Protein AF-A0A9D5MB11-F1 (afdb_monomer)

Radius of gyration: 19.98 Å; Cα contacts (8 Å, |Δi|>4): 57; chains: 1; bounding box: 43×24×60 Å

Nearest PDB structures (foldseek):
  7a0g-assembly1_GGG  TM=7.073E-01  e=7.478E-01  Serratia marcescens
  6tz4-assembly1_JB  TM=8.221E-01  e=1.672E+00  Homo sapiens
  7a0g-assembly1_EEE  TM=6.803E-01  e=4.229E+00  Serratia marcescens
  6tz5-assembly1_AA  TM=5.071E-01  e=2.278E+00  Homo sapiens
  6grj-assembly1_E  TM=4.173E-01  e=4.229E+00  Aeromonas hydrophila

Secondary structure (DSSP, 8-state):
------HHHHHHHHHHHHHHHHHHHHHHHHHHHTT---S-HHHHHHHHHHHHHHHHHHHHHHHHHHHHHHHHHHHHHHHHTSS--

Foldseek 3Di:
DPPPPDLLVVLVVLLVQLVVLLVVLVVLVVCVVVVVDPDDPVVSVVSSVVSNCSSVVSNVVSVVSVVVVVVVVVVVVVVVVVPPD

Mean predicted aligned error: 10.57 Å

Structure (mmCIF, N/CA/C/O backbone):
data_AF-A0A9D5MB11-F1
#
_entry.id   AF-A0A9D5MB11-F1
#
loop_
_atom_site.group_PDB
_atom_site.id
_atom_site.type_symbol
_atom_site.label_atom_id
_atom_site.label_alt_id
_atom_site.label_comp_id
_atom_site.label_asym_id
_atom_site.label_entity_id
_atom_site.label_seq_id
_atom_site.pdbx_PDB_ins_code
_atom_site.Cartn_x
_atom_site.Cartn_y
_atom_site.Cartn_z
_atom_site.occupancy
_atom_site.B_iso_or_equiv
_atom_site.auth_seq_id
_atom_site.auth_comp_id
_atom_site.auth_asym_id
_atom_site.auth_atom_id
_atom_site.pdbx_PDB_model_num
ATOM 1 N N . MET A 1 1 ? -30.293 14.061 9.741 1.00 43.91 1 MET A N 1
ATOM 2 C CA . MET A 1 1 ? -30.125 12.591 9.716 1.00 43.91 1 MET A CA 1
ATOM 3 C C . MET A 1 1 ? -28.840 12.262 10.464 1.00 43.91 1 MET A C 1
ATOM 5 O O . MET A 1 1 ? -27.770 12.557 9.953 1.00 43.91 1 MET A O 1
ATOM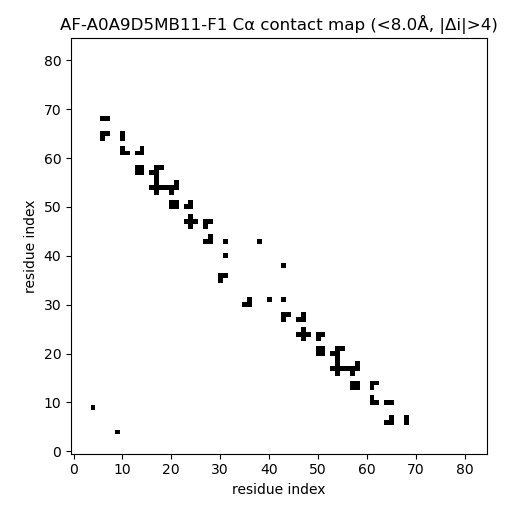 9 N N . LYS A 1 2 ? -28.926 11.784 11.715 1.00 43.91 2 LYS A N 1
ATOM 10 C CA . LYS A 1 2 ? -27.743 11.329 12.465 1.00 43.91 2 LYS A CA 1
ATOM 11 C C . LYS A 1 2 ? -27.283 10.029 11.807 1.00 43.91 2 LYS A C 1
ATOM 13 O O . LYS A 1 2 ? -27.934 9.004 11.976 1.00 43.91 2 LYS A O 1
ATOM 18 N N . GLY A 1 3 ? -26.255 10.117 10.964 1.00 51.78 3 GLY A N 1
ATOM 19 C CA . GLY A 1 3 ? -25.671 8.960 10.295 1.00 51.78 3 GLY A CA 1
ATOM 20 C C . GLY A 1 3 ? -25.242 7.954 11.350 1.00 51.78 3 GLY A C 1
ATOM 21 O O . GLY A 1 3 ? -24.452 8.282 12.231 1.00 51.78 3 GLY A O 1
ATOM 22 N N . ASN A 1 4 ? -25.832 6.766 11.297 1.00 55.12 4 ASN A N 1
ATOM 23 C CA . ASN A 1 4 ? -25.524 5.667 12.193 1.00 55.12 4 ASN A CA 1
ATOM 24 C C . ASN A 1 4 ? -24.083 5.2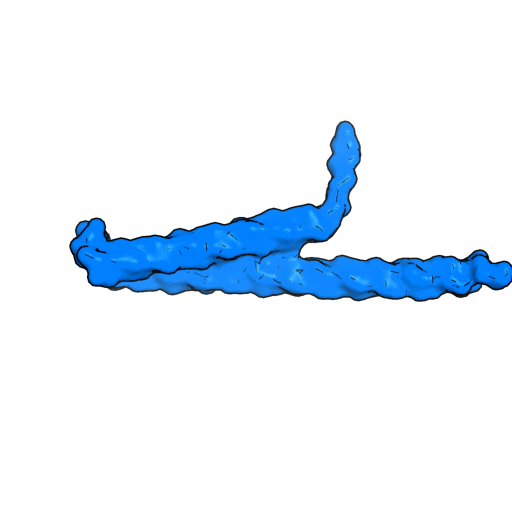25 11.883 1.00 55.12 4 ASN A C 1
ATOM 26 O O . ASN A 1 4 ? -23.844 4.498 10.919 1.00 55.12 4 ASN A O 1
ATOM 30 N N . TYR A 1 5 ? -23.111 5.789 12.605 1.00 60.31 5 TYR A N 1
ATOM 31 C CA . TYR A 1 5 ? -21.688 5.554 12.377 1.00 60.31 5 TYR A CA 1
ATOM 32 C C . TYR A 1 5 ? -21.362 4.134 12.828 1.00 60.31 5 TYR A C 1
ATOM 34 O O . TYR A 1 5 ? -21.117 3.884 14.005 1.00 60.31 5 TYR A O 1
ATOM 42 N N . ASN A 1 6 ? -21.422 3.186 11.894 1.00 68.38 6 ASN A N 1
ATOM 43 C CA . ASN A 1 6 ? -21.081 1.802 12.166 1.00 68.38 6 ASN A CA 1
ATOM 44 C C . ASN A 1 6 ? -19.564 1.627 11.957 1.00 68.38 6 ASN A C 1
ATOM 46 O O . ASN A 1 6 ? -19.106 1.649 10.808 1.00 68.38 6 ASN A O 1
ATOM 50 N N . PRO A 1 7 ? -18.768 1.467 13.032 1.00 66.94 7 PRO A N 1
ATOM 51 C CA . PRO A 1 7 ? -17.309 1.377 12.941 1.00 66.94 7 PRO A CA 1
ATOM 52 C C . PRO A 1 7 ? -16.853 0.197 12.073 1.00 66.94 7 PRO A C 1
ATOM 54 O O . PRO A 1 7 ? -15.792 0.260 11.452 1.00 66.94 7 PRO A O 1
ATOM 57 N N . ASN A 1 8 ? -17.690 -0.837 11.952 1.00 71.62 8 ASN A N 1
ATOM 58 C CA . ASN A 1 8 ? -17.442 -1.974 11.075 1.00 71.62 8 ASN A CA 1
ATOM 59 C C . ASN A 1 8 ? -17.492 -1.573 9.593 1.00 71.62 8 ASN A C 1
ATOM 61 O O . ASN A 1 8 ? -16.590 -1.934 8.847 1.00 71.62 8 ASN A O 1
ATOM 65 N N . ILE A 1 9 ? -18.467 -0.753 9.177 1.00 79.50 9 ILE A N 1
ATOM 66 C CA . ILE A 1 9 ? -18.561 -0.251 7.792 1.00 79.50 9 ILE A CA 1
ATOM 67 C C . ILE A 1 9 ? -17.353 0.630 7.463 1.00 79.50 9 ILE A C 1
ATOM 69 O O . ILE A 1 9 ? -16.785 0.525 6.377 1.00 79.50 9 ILE A O 1
ATOM 73 N N . HIS A 1 10 ? -16.924 1.464 8.414 1.00 76.94 10 HIS A N 1
ATOM 74 C CA . HIS A 1 10 ? -15.747 2.310 8.242 1.00 76.94 10 HIS A CA 1
ATOM 75 C C . HIS A 1 10 ? -14.466 1.478 8.056 1.00 76.94 10 HIS A C 1
ATOM 77 O O . HIS A 1 10 ? -13.704 1.721 7.120 1.00 76.94 10 HIS A O 1
ATOM 83 N N . ALA A 1 11 ? -14.263 0.449 8.885 1.00 77.44 11 ALA A N 1
ATOM 84 C CA . ALA A 1 11 ? -13.126 -0.462 8.764 1.00 77.44 11 ALA A CA 1
ATOM 85 C C . ALA A 1 11 ? -13.154 -1.268 7.452 1.00 77.44 11 ALA A C 1
ATOM 87 O O . ALA A 1 11 ? -12.117 -1.423 6.807 1.00 77.44 11 ALA A O 1
ATOM 88 N N . THR A 1 12 ? -14.328 -1.738 7.014 1.00 82.81 12 THR A N 1
ATOM 89 C CA . THR A 1 12 ? -14.480 -2.440 5.729 1.00 82.81 12 THR A CA 1
ATOM 90 C C . THR A 1 12 ? -14.172 -1.526 4.545 1.00 82.81 12 THR A C 1
ATOM 92 O O . THR A 1 12 ? -13.489 -1.950 3.614 1.00 82.81 12 THR A O 1
ATOM 95 N N . LEU A 1 13 ? -14.613 -0.265 4.587 1.00 86.88 13 LEU A N 1
ATOM 96 C CA . LEU A 1 13 ? -14.326 0.708 3.534 1.00 86.88 13 LEU A CA 1
ATOM 97 C C . LEU A 1 13 ? -12.824 1.015 3.452 1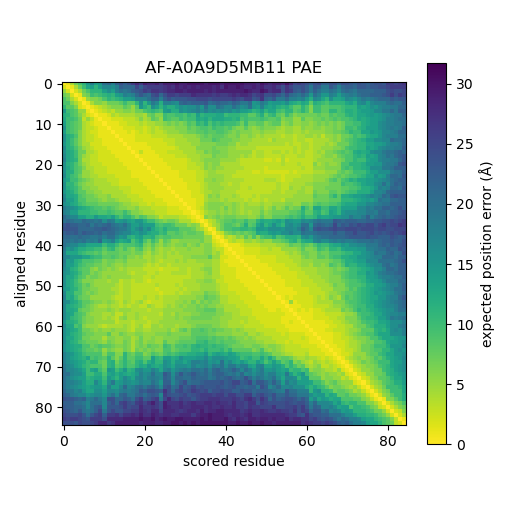.00 86.88 13 LEU A C 1
ATOM 99 O O . LEU A 1 13 ? -12.254 0.996 2.365 1.00 86.88 13 LEU A O 1
ATOM 103 N N . LEU A 1 14 ? -12.165 1.224 4.596 1.00 85.62 14 LEU A N 1
ATOM 104 C CA . LEU A 1 14 ? -10.710 1.403 4.670 1.00 85.62 14 LEU A CA 1
ATOM 105 C C . LEU A 1 14 ? -9.952 0.187 4.121 1.00 85.62 14 LEU A C 1
ATOM 107 O O . LEU A 1 14 ? -9.000 0.348 3.359 1.00 85.62 14 LEU A O 1
ATOM 111 N N . ALA A 1 15 ? -10.391 -1.028 4.456 1.00 84.75 15 ALA A N 1
ATOM 112 C CA . ALA A 1 15 ? -9.796 -2.250 3.923 1.00 84.75 15 ALA A CA 1
ATOM 113 C C . ALA A 1 15 ? -9.965 -2.355 2.397 1.00 84.75 15 ALA A C 1
ATOM 115 O O . ALA A 1 15 ? -9.011 -2.705 1.704 1.00 84.75 15 ALA A O 1
ATOM 116 N N . ALA A 1 16 ? -11.139 -1.998 1.863 1.00 86.81 16 ALA A N 1
ATOM 117 C CA . ALA A 1 16 ? -11.396 -1.984 0.423 1.00 86.81 16 ALA A CA 1
ATOM 118 C C . ALA A 1 16 ? -10.521 -0.953 -0.310 1.00 86.81 16 ALA A C 1
ATOM 120 O O . ALA A 1 16 ? -9.941 -1.266 -1.349 1.00 86.81 16 ALA A O 1
ATOM 121 N N . VAL A 1 17 ? -10.363 0.248 0.256 1.00 88.62 17 VAL A N 1
ATOM 122 C CA . VAL A 1 17 ? -9.466 1.282 -0.286 1.00 88.62 17 VAL A CA 1
ATOM 123 C C . VAL A 1 17 ? -8.013 0.804 -0.269 1.00 88.62 17 VAL A C 1
ATOM 125 O O . VAL A 1 17 ? -7.320 0.916 -1.278 1.00 88.62 17 VAL A O 1
ATOM 128 N N . GLY A 1 18 ? -7.556 0.217 0.839 1.00 86.56 18 GLY A N 1
ATOM 129 C CA . GLY A 1 18 ? -6.204 -0.333 0.937 1.00 86.56 18 GLY A CA 1
ATOM 130 C C . GLY A 1 18 ? -5.943 -1.453 -0.076 1.00 86.56 18 GLY A C 1
ATOM 131 O O . GLY A 1 18 ? -4.914 -1.443 -0.752 1.00 86.56 18 GLY A O 1
ATOM 132 N N . ALA A 1 19 ? -6.900 -2.369 -0.248 1.00 86.56 19 ALA A N 1
ATOM 133 C CA . ALA A 1 19 ? -6.831 -3.430 -1.252 1.00 86.56 19 ALA A CA 1
ATOM 134 C C . ALA A 1 19 ? -6.802 -2.873 -2.686 1.00 86.56 19 ALA A C 1
ATOM 136 O O . ALA A 1 19 ? -6.053 -3.373 -3.524 1.00 86.56 19 ALA A O 1
ATOM 137 N N . TYR A 1 20 ? -7.560 -1.809 -2.964 1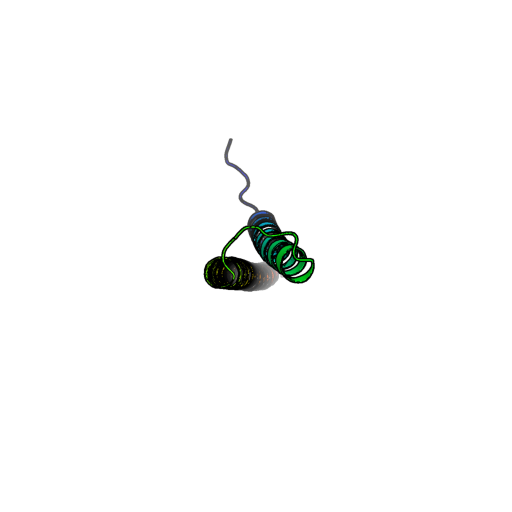.00 89.25 20 TYR A N 1
ATOM 138 C CA . TYR A 1 20 ? -7.547 -1.150 -4.269 1.00 89.25 20 TYR A CA 1
ATOM 139 C C . TYR A 1 20 ? -6.203 -0.470 -4.573 1.00 89.25 20 TYR A C 1
ATOM 141 O O . TYR A 1 20 ? -5.698 -0.577 -5.689 1.00 89.25 20 TYR A O 1
ATOM 149 N N . LEU A 1 21 ? -5.570 0.169 -3.584 1.00 87.62 21 LEU A N 1
ATOM 150 C CA . LEU A 1 21 ? -4.226 0.742 -3.752 1.00 87.62 21 LEU A CA 1
ATOM 151 C C . LEU A 1 21 ? -3.177 -0.341 -4.043 1.00 87.62 21 LEU A C 1
ATOM 153 O O . LEU A 1 21 ? -2.319 -0.154 -4.903 1.00 87.62 21 LEU A O 1
ATOM 157 N N . LEU A 1 22 ? -3.282 -1.499 -3.389 1.00 89.50 22 LEU A N 1
ATOM 158 C CA . LEU A 1 22 ? -2.451 -2.669 -3.691 1.00 89.50 22 LEU A CA 1
ATOM 159 C C . LEU A 1 22 ? -2.713 -3.221 -5.097 1.00 89.50 22 LEU A C 1
ATOM 161 O O . LEU A 1 22 ? -1.766 -3.575 -5.798 1.00 89.50 22 LEU A O 1
ATOM 165 N N . TYR A 1 23 ? -3.972 -3.252 -5.537 1.00 90.00 23 TYR A N 1
ATOM 166 C CA . TYR A 1 23 ? -4.325 -3.637 -6.903 1.00 90.00 23 TYR A CA 1
ATOM 167 C C . TYR A 1 23 ? -3.720 -2.683 -7.940 1.00 90.00 23 TYR A C 1
ATOM 169 O O . TYR A 1 23 ? -3.182 -3.135 -8.952 1.00 90.00 23 TYR A O 1
ATOM 177 N N . LEU A 1 24 ? -3.739 -1.373 -7.679 1.00 88.19 24 LEU A N 1
ATOM 178 C CA . LEU A 1 24 ? -3.060 -0.394 -8.527 1.00 88.19 24 LEU A CA 1
ATOM 179 C C . LEU A 1 24 ? -1.550 -0.646 -8.555 1.00 88.19 24 LEU A C 1
ATOM 181 O O . LEU A 1 24 ? -0.986 -0.731 -9.642 1.00 88.19 24 LEU A O 1
ATOM 185 N N . ALA A 1 25 ? -0.909 -0.852 -7.400 1.00 89.19 25 ALA A N 1
ATOM 186 C CA . ALA A 1 25 ? 0.518 -1.178 -7.335 1.00 89.19 25 ALA A CA 1
ATOM 187 C C . ALA A 1 25 ? 0.861 -2.425 -8.168 1.00 89.19 25 ALA A C 1
ATOM 189 O O . ALA A 1 25 ? 1.817 -2.413 -8.944 1.00 89.19 25 ALA A O 1
ATOM 190 N N . TRP A 1 26 ? 0.046 -3.478 -8.056 1.00 87.31 26 TRP A N 1
ATOM 191 C CA . TRP A 1 26 ? 0.187 -4.696 -8.850 1.00 87.31 26 TRP A CA 1
ATOM 192 C C . TRP A 1 26 ? 0.022 -4.428 -10.346 1.00 87.31 26 TRP A C 1
ATOM 194 O O . TRP A 1 26 ? 0.843 -4.866 -11.144 1.00 87.31 26 TRP A O 1
ATOM 204 N N . THR A 1 27 ? -1.001 -3.667 -10.730 1.00 88.00 27 THR A N 1
ATOM 205 C CA . THR A 1 27 ? -1.282 -3.336 -12.133 1.00 88.00 27 THR A CA 1
ATOM 206 C C . THR A 1 27 ? -0.160 -2.500 -12.750 1.00 88.00 27 THR A C 1
ATOM 208 O O . THR A 1 27 ? 0.219 -2.732 -13.897 1.00 88.00 27 THR A O 1
ATOM 211 N N . LEU A 1 28 ? 0.406 -1.543 -12.006 1.00 86.12 28 LEU A N 1
ATOM 212 C CA . LEU A 1 28 ? 1.576 -0.782 -12.455 1.00 86.12 28 LEU A CA 1
ATOM 213 C C . LEU A 1 28 ? 2.791 -1.694 -12.654 1.00 86.12 28 LEU A C 1
ATOM 215 O O . LEU A 1 28 ? 3.461 -1.600 -13.684 1.00 86.12 28 LEU A O 1
ATOM 219 N N . LEU A 1 29 ? 3.038 -2.603 -11.707 1.00 85.88 29 LEU A N 1
ATOM 220 C CA . LEU A 1 29 ? 4.134 -3.565 -11.789 1.00 85.88 29 LEU A CA 1
ATOM 221 C C . LEU A 1 29 ? 3.968 -4.526 -12.975 1.00 85.88 29 LEU A C 1
ATOM 223 O O . LEU A 1 29 ? 4.940 -4.821 -13.670 1.00 85.88 29 LEU A O 1
ATOM 227 N N . ASP A 1 30 ? 2.748 -4.991 -13.228 1.00 85.88 30 ASP A N 1
ATOM 228 C CA . ASP A 1 30 ? 2.421 -5.874 -14.347 1.00 85.88 30 ASP A CA 1
ATOM 229 C C . ASP A 1 30 ? 2.613 -5.162 -15.694 1.00 85.88 30 ASP A C 1
ATOM 231 O O . ASP A 1 30 ? 3.302 -5.663 -16.585 1.00 85.88 30 ASP A O 1
ATOM 235 N N . LYS A 1 31 ? 2.141 -3.912 -15.805 1.00 83.31 31 LYS A N 1
ATOM 236 C CA . LYS A 1 31 ? 2.400 -3.064 -16.978 1.00 83.31 31 LYS A CA 1
ATOM 237 C C . LYS A 1 31 ? 3.891 -2.805 -17.193 1.00 83.31 31 LYS A C 1
ATOM 239 O O . LYS A 1 31 ? 4.348 -2.847 -18.331 1.00 83.31 31 LYS A O 1
ATOM 244 N N . TYR A 1 32 ? 4.660 -2.595 -16.124 1.00 81.31 32 TYR A N 1
ATOM 245 C CA . TYR A 1 32 ? 6.117 -2.466 -16.207 1.00 81.31 32 TYR A CA 1
ATOM 246 C C . TYR A 1 32 ? 6.780 -3.761 -16.705 1.00 81.31 32 TYR A C 1
ATOM 248 O O . TYR A 1 32 ? 7.595 -3.713 -17.623 1.00 81.31 32 TYR A O 1
ATOM 256 N N . ARG A 1 33 ? 6.384 -4.929 -16.180 1.00 80.19 33 ARG A N 1
ATOM 257 C CA . ARG A 1 33 ? 6.913 -6.233 -16.629 1.00 80.19 33 ARG A CA 1
ATOM 258 C C . ARG A 1 33 ? 6.552 -6.565 -18.073 1.00 80.19 33 ARG A C 1
ATOM 260 O O . ARG A 1 33 ? 7.370 -7.154 -18.769 1.00 80.19 33 ARG A O 1
ATOM 267 N N . SER A 1 34 ? 5.355 -6.192 -18.518 1.00 82.00 34 SER A N 1
ATOM 268 C CA . SER A 1 34 ? 4.901 -6.409 -19.898 1.00 82.00 34 SER A CA 1
ATOM 269 C C . SER A 1 34 ? 5.583 -5.495 -20.927 1.00 82.00 34 SER A C 1
ATOM 271 O O . SER A 1 34 ? 5.370 -5.668 -22.123 1.00 82.00 34 SER A O 1
ATOM 273 N N . GLY A 1 35 ? 6.389 -4.519 -20.484 1.00 73.31 35 GLY A N 1
ATOM 274 C CA . GLY A 1 35 ? 7.037 -3.543 -21.364 1.00 73.31 35 GLY A CA 1
ATOM 275 C C . GLY A 1 35 ? 6.078 -2.507 -21.962 1.00 73.31 35 GLY A C 1
ATOM 276 O O . GLY A 1 35 ? 6.485 -1.724 -22.812 1.00 73.31 35 GLY A O 1
ATOM 277 N N . ALA A 1 36 ? 4.819 -2.470 -21.514 1.00 73.31 36 ALA A N 1
ATOM 278 C CA . ALA A 1 36 ? 3.781 -1.567 -22.016 1.00 73.31 36 ALA A CA 1
ATOM 279 C C . ALA A 1 36 ? 3.806 -0.167 -21.366 1.00 73.31 36 ALA A C 1
ATOM 281 O O . ALA A 1 36 ? 2.866 0.608 -21.535 1.00 73.31 36 ALA A O 1
ATOM 282 N N . ASN A 1 37 ? 4.837 0.148 -20.577 1.00 66.12 37 ASN A N 1
ATOM 283 C CA . ASN A 1 37 ? 4.971 1.431 -19.894 1.00 66.12 37 ASN A CA 1
ATOM 284 C C . ASN A 1 37 ? 6.007 2.313 -20.598 1.00 66.12 37 ASN A C 1
ATOM 286 O O . ASN A 1 37 ? 7.189 1.991 -20.617 1.00 66.12 37 ASN A O 1
ATOM 290 N N . GLU A 1 38 ? 5.556 3.467 -21.089 1.00 72.81 38 GLU A N 1
ATOM 291 C CA . GLU A 1 38 ? 6.407 4.548 -21.616 1.00 72.81 38 GLU A CA 1
ATOM 292 C C . GLU A 1 38 ? 7.102 5.350 -20.494 1.00 72.81 38 GLU A C 1
ATOM 294 O O . GLU A 1 38 ? 7.927 6.223 -20.748 1.00 72.81 38 GLU A O 1
ATOM 299 N N . MET A 1 39 ? 6.750 5.071 -19.234 1.00 71.56 39 MET A N 1
ATOM 300 C CA . MET A 1 39 ? 7.265 5.760 -18.054 1.00 71.56 39 MET A CA 1
ATOM 301 C C . MET A 1 39 ? 8.660 5.263 -17.672 1.00 71.56 39 MET A C 1
ATOM 303 O O . MET A 1 39 ? 8.903 4.056 -17.647 1.00 71.56 39 MET A O 1
ATOM 307 N N . ASP A 1 40 ? 9.535 6.196 -17.283 1.00 81.69 40 ASP A N 1
ATOM 308 C CA . ASP A 1 40 ? 10.888 5.892 -16.815 1.00 81.69 40 ASP A CA 1
ATOM 309 C C . ASP A 1 40 ? 10.873 4.826 -15.691 1.00 81.69 40 ASP A C 1
ATOM 311 O O . ASP A 1 40 ? 10.060 4.932 -14.757 1.00 81.69 40 ASP A O 1
ATOM 315 N N . PRO A 1 41 ? 11.753 3.805 -15.749 1.00 80.12 41 PRO A N 1
ATOM 316 C CA . PRO A 1 41 ? 11.798 2.715 -14.775 1.00 80.12 41 PRO A CA 1
ATOM 317 C C . PRO A 1 41 ? 11.862 3.181 -13.321 1.00 80.12 41 PRO A C 1
ATOM 319 O O . PRO A 1 41 ? 11.237 2.573 -12.448 1.00 80.12 41 PRO A O 1
ATOM 322 N N . PHE A 1 42 ? 12.584 4.273 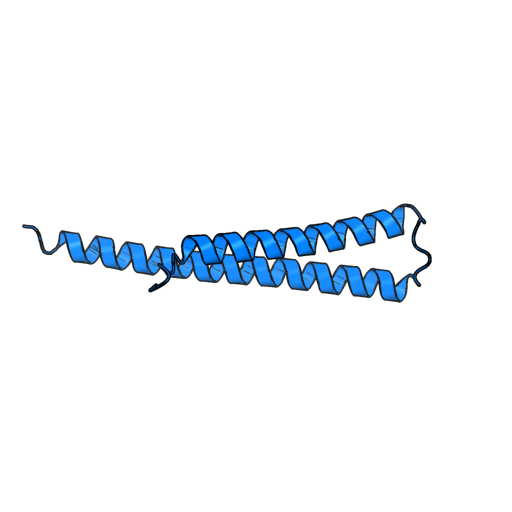-13.056 1.00 83.06 42 PHE A N 1
ATOM 323 C CA . PHE A 1 42 ? 12.751 4.799 -11.706 1.00 83.06 42 PHE A CA 1
ATOM 324 C C . PHE A 1 42 ? 11.423 5.309 -11.137 1.00 83.06 42 PHE A C 1
ATOM 326 O O . PHE A 1 42 ? 11.040 4.962 -10.017 1.00 83.06 42 PHE A O 1
ATOM 333 N N . TRP A 1 43 ? 10.678 6.078 -11.934 1.00 83.69 43 TRP A N 1
ATOM 334 C CA . TRP A 1 43 ? 9.375 6.612 -11.539 1.00 83.69 43 TRP A CA 1
ATOM 335 C C . TRP A 1 43 ? 8.314 5.524 -11.397 1.00 83.69 43 TRP A C 1
ATOM 337 O O . TRP A 1 43 ? 7.454 5.615 -10.520 1.00 83.69 43 TRP A O 1
ATOM 347 N N . ASN A 1 44 ? 8.391 4.477 -12.218 1.00 83.44 44 ASN A N 1
ATOM 348 C CA . ASN A 1 44 ? 7.478 3.344 -12.128 1.00 83.44 44 ASN A CA 1
ATOM 349 C C . ASN A 1 44 ? 7.657 2.583 -10.808 1.00 83.44 44 ASN A C 1
ATOM 351 O O . ASN A 1 44 ? 6.700 2.377 -10.061 1.00 83.44 44 ASN A O 1
ATOM 355 N N . ILE A 1 45 ? 8.907 2.248 -10.475 1.00 85.31 45 ILE A N 1
ATOM 356 C CA . ILE A 1 45 ? 9.251 1.565 -9.224 1.00 85.31 45 ILE A CA 1
ATOM 357 C C . ILE A 1 45 ? 8.877 2.433 -8.018 1.00 85.31 45 ILE A C 1
ATOM 359 O O . ILE A 1 45 ? 8.279 1.928 -7.067 1.00 85.31 45 ILE A O 1
ATOM 363 N N . ALA A 1 46 ? 9.158 3.739 -8.068 1.00 88.06 46 ALA A N 1
ATOM 364 C CA . ALA A 1 46 ? 8.764 4.665 -7.011 1.00 88.06 46 ALA A CA 1
ATOM 365 C C . ALA A 1 46 ? 7.239 4.677 -6.798 1.00 88.06 46 ALA A C 1
ATOM 367 O O . ALA A 1 46 ? 6.781 4.568 -5.660 1.00 88.06 46 ALA A O 1
ATOM 368 N N . ALA A 1 47 ? 6.447 4.732 -7.874 1.00 86.69 47 ALA A N 1
ATOM 369 C CA . ALA A 1 47 ? 4.989 4.689 -7.790 1.00 86.69 47 ALA A CA 1
ATOM 370 C C . ALA A 1 47 ? 4.488 3.368 -7.184 1.00 86.69 47 ALA A C 1
ATOM 372 O O . ALA A 1 47 ? 3.651 3.390 -6.280 1.00 86.69 47 ALA A O 1
ATOM 373 N N . VAL A 1 48 ? 5.035 2.225 -7.616 1.00 87.75 48 VAL A N 1
ATOM 374 C CA . VAL A 1 48 ? 4.694 0.907 -7.054 1.00 87.75 48 VAL A CA 1
ATOM 375 C C . VAL A 1 48 ? 4.974 0.865 -5.551 1.00 87.75 48 VAL A C 1
ATOM 377 O O . VAL A 1 48 ? 4.110 0.435 -4.789 1.00 87.75 48 VAL A O 1
ATOM 380 N N . ILE A 1 49 ? 6.136 1.354 -5.107 1.00 90.31 49 ILE A N 1
ATOM 381 C CA . ILE A 1 49 ? 6.499 1.397 -3.682 1.00 90.31 49 ILE A CA 1
ATOM 382 C C . ILE A 1 49 ? 5.521 2.279 -2.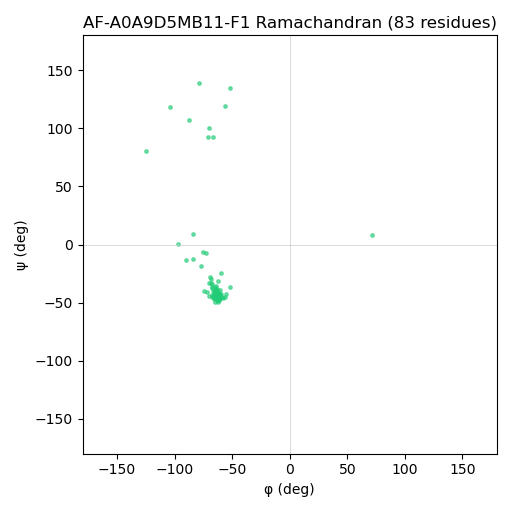899 1.00 90.31 49 ILE A C 1
ATOM 384 O O . ILE A 1 49 ? 5.029 1.861 -1.851 1.00 90.31 49 ILE A O 1
ATOM 388 N N . VAL A 1 50 ? 5.197 3.471 -3.406 1.00 91.69 50 VAL A N 1
ATOM 389 C CA . VAL A 1 50 ? 4.270 4.402 -2.742 1.00 91.69 50 VAL A CA 1
ATOM 390 C C . VAL A 1 50 ? 2.876 3.791 -2.603 1.00 91.69 50 VAL A C 1
ATOM 392 O O . VAL A 1 50 ? 2.311 3.805 -1.508 1.00 91.69 50 VAL A O 1
ATOM 395 N N . PHE A 1 51 ? 2.328 3.207 -3.672 1.00 88.94 51 PHE A N 1
ATOM 396 C CA . PHE A 1 51 ? 1.007 2.574 -3.624 1.00 88.94 51 PHE A CA 1
AT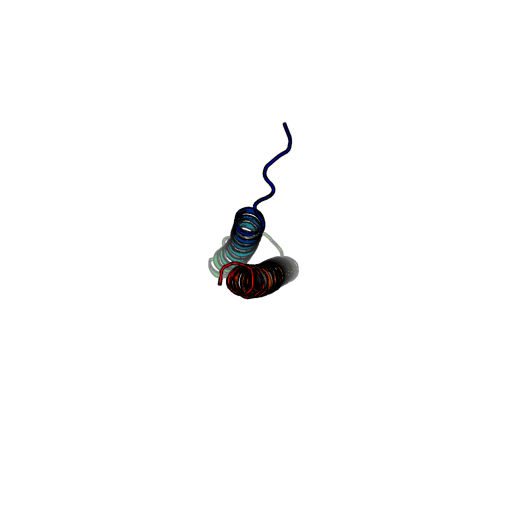OM 397 C C . PHE A 1 51 ? 0.991 1.312 -2.755 1.00 88.94 51 PHE A C 1
ATOM 399 O O . PHE A 1 51 ? 0.025 1.096 -2.021 1.00 88.94 51 PHE A O 1
ATOM 406 N N . ALA A 1 52 ? 2.060 0.512 -2.770 1.00 88.69 52 ALA A N 1
ATOM 407 C CA . ALA A 1 52 ? 2.175 -0.670 -1.921 1.00 88.69 52 ALA A CA 1
ATOM 408 C C . ALA A 1 52 ? 2.242 -0.295 -0.432 1.00 88.69 52 ALA A C 1
ATOM 410 O O . ALA A 1 52 ? 1.500 -0.857 0.376 1.00 88.69 52 ALA A O 1
ATOM 411 N N . LEU A 1 53 ? 3.076 0.686 -0.067 1.00 91.19 53 LEU A N 1
ATOM 412 C CA . LEU A 1 53 ? 3.185 1.176 1.310 1.00 91.19 53 LEU A CA 1
ATOM 413 C C . LEU A 1 53 ? 1.896 1.861 1.770 1.00 91.19 53 LEU A C 1
ATOM 415 O O . LEU A 1 53 ? 1.441 1.613 2.886 1.00 91.19 53 LEU A O 1
ATOM 419 N N . GLY A 1 54 ? 1.274 2.669 0.909 1.00 88.75 54 GLY A N 1
ATOM 420 C CA . GLY A 1 54 ? -0.014 3.299 1.194 1.00 88.75 54 GLY A CA 1
ATOM 421 C C . GLY A 1 54 ? -1.128 2.270 1.399 1.00 88.75 54 GLY A C 1
ATOM 422 O O . GLY A 1 54 ? -1.875 2.356 2.375 1.00 88.75 54 GLY A O 1
ATOM 423 N N . GLY A 1 55 ? -1.210 1.253 0.537 1.00 86.06 55 GLY A N 1
ATOM 424 C CA . GLY A 1 55 ? -2.182 0.166 0.661 1.00 86.06 55 GLY A CA 1
ATOM 425 C C . GLY A 1 55 ? -1.994 -0.646 1.944 1.00 86.06 55 GLY A C 1
ATOM 426 O O . GLY A 1 55 ? -2.944 -0.810 2.713 1.00 86.06 55 GLY A O 1
ATOM 427 N N . LEU A 1 56 ? -0.761 -1.079 2.232 1.00 87.69 56 LEU A N 1
ATOM 428 C CA . LEU A 1 56 ? -0.419 -1.805 3.462 1.00 87.69 56 LEU A CA 1
ATOM 429 C C . LEU A 1 56 ? -0.692 -0.977 4.721 1.00 87.69 56 LEU A C 1
ATOM 431 O O . LEU A 1 56 ? -1.295 -1.489 5.665 1.00 87.69 56 LEU A O 1
ATOM 435 N N . GLY A 1 57 ? -0.300 0.299 4.732 1.00 88.44 57 GLY A N 1
ATOM 436 C CA . GLY A 1 57 ? -0.554 1.205 5.853 1.00 88.44 57 GLY A CA 1
ATOM 437 C C . GLY A 1 57 ? -2.048 1.400 6.112 1.00 88.44 57 GLY A C 1
ATOM 438 O O . GLY A 1 57 ? -2.491 1.341 7.259 1.00 88.44 57 GLY A O 1
ATOM 439 N N . THR A 1 58 ? -2.842 1.539 5.048 1.00 85.56 58 THR A N 1
ATOM 440 C CA . THR A 1 58 ? -4.302 1.679 5.154 1.00 85.56 58 THR A CA 1
ATOM 441 C C . THR A 1 58 ? -4.951 0.410 5.713 1.00 85.56 58 THR A C 1
ATOM 443 O O . THR A 1 58 ? -5.788 0.496 6.613 1.00 85.56 58 THR A O 1
ATOM 446 N N . ILE A 1 59 ? -4.535 -0.775 5.249 1.00 86.19 59 ILE A N 1
ATOM 447 C CA . ILE A 1 59 ? -5.022 -2.062 5.778 1.00 86.19 59 ILE A CA 1
ATOM 448 C C . ILE A 1 59 ? -4.624 -2.233 7.246 1.00 86.19 59 ILE A C 1
ATOM 450 O O . ILE A 1 59 ? -5.441 -2.653 8.065 1.00 86.19 59 ILE A O 1
ATOM 454 N N . TRP A 1 60 ? -3.389 -1.881 7.602 1.00 88.25 60 TRP A N 1
ATOM 455 C CA . TRP A 1 60 ? -2.906 -1.977 8.977 1.00 88.25 60 TRP A CA 1
ATOM 456 C C . TRP A 1 60 ? -3.681 -1.052 9.924 1.00 88.25 60 TRP A C 1
ATOM 458 O O . TRP A 1 60 ? -4.073 -1.459 11.024 1.00 88.25 60 TRP A O 1
ATOM 468 N N . TYR A 1 61 ? -3.986 0.165 9.472 1.00 85.94 61 TYR A N 1
ATOM 469 C CA . TYR A 1 61 ? -4.842 1.091 10.205 1.00 85.94 61 TYR A CA 1
ATOM 470 C C . TYR A 1 61 ? -6.267 0.543 10.357 1.00 85.94 61 TYR A C 1
ATOM 472 O O . TYR A 1 61 ? -6.786 0.497 11.473 1.00 85.94 61 TYR A O 1
ATOM 480 N N . ALA A 1 62 ? -6.869 0.039 9.273 1.00 82.88 62 ALA A N 1
ATOM 481 C CA . ALA A 1 62 ? -8.191 -0.592 9.302 1.00 82.88 62 ALA A CA 1
ATOM 482 C C . ALA A 1 62 ? -8.249 -1.747 10.312 1.00 82.88 62 ALA A C 1
ATOM 484 O O . ALA A 1 62 ? -9.196 -1.861 11.092 1.00 82.88 62 ALA A O 1
ATOM 485 N N . TRP A 1 63 ? -7.204 -2.575 10.344 1.00 84.12 63 TRP A N 1
ATOM 486 C CA . TRP A 1 63 ? -7.101 -3.700 11.266 1.00 84.12 63 TRP A CA 1
ATOM 487 C C . TRP A 1 63 ? -6.948 -3.253 12.722 1.00 84.12 63 TRP A C 1
ATOM 489 O O . TRP A 1 63 ? -7.532 -3.854 13.624 1.00 84.12 63 TRP A O 1
ATOM 499 N N . THR A 1 64 ? -6.218 -2.163 12.956 1.00 85.56 64 THR A N 1
ATOM 500 C CA . THR A 1 64 ? -6.078 -1.548 14.282 1.00 85.56 64 THR A CA 1
ATOM 501 C C . THR A 1 64 ? -7.415 -0.999 14.782 1.00 85.56 64 THR A C 1
ATOM 503 O O . THR A 1 64 ? -7.800 -1.271 15.921 1.00 85.56 64 THR A O 1
ATOM 506 N N . VAL A 1 65 ? -8.157 -0.293 13.922 1.00 81.25 65 VAL A N 1
ATOM 507 C CA . VAL A 1 65 ? -9.507 0.213 14.224 1.00 81.25 65 VAL A CA 1
ATOM 508 C C . VAL A 1 65 ? -10.460 -0.943 14.526 1.00 81.25 65 VAL A C 1
ATOM 510 O O . VAL A 1 65 ? -11.144 -0.916 15.547 1.00 81.25 65 VAL A O 1
ATOM 513 N N . TYR A 1 66 ? -10.442 -1.993 13.704 1.00 79.31 66 TYR A N 1
ATOM 514 C CA . TYR A 1 66 ? -11.260 -3.189 13.905 1.00 79.31 66 TYR A CA 1
ATOM 515 C C . TYR A 1 66 ? -10.938 -3.919 15.216 1.00 79.31 66 TYR A C 1
ATOM 517 O O . TYR A 1 66 ? -11.829 -4.356 15.944 1.00 79.31 66 TYR A O 1
ATOM 525 N N . ARG A 1 67 ? -9.653 -4.056 15.560 1.00 80.44 67 ARG A N 1
ATOM 526 C CA . ARG A 1 67 ? -9.249 -4.685 16.824 1.00 80.44 67 ARG A CA 1
ATOM 527 C C . ARG A 1 67 ? -9.720 -3.860 18.023 1.00 80.44 67 ARG A C 1
ATOM 529 O O . ARG A 1 67 ? -10.124 -4.437 19.031 1.00 80.44 67 ARG A O 1
ATOM 536 N N . LYS A 1 68 ? -9.669 -2.530 17.917 1.00 77.81 68 LYS A N 1
ATOM 537 C CA . LYS A 1 68 ? -10.128 -1.623 18.969 1.00 77.81 68 LYS A CA 1
ATOM 538 C C . LYS A 1 68 ? -11.648 -1.697 19.151 1.00 77.81 68 LYS A C 1
ATOM 540 O O . LYS A 1 68 ? -12.089 -1.885 20.280 1.00 77.81 68 LYS A O 1
ATOM 545 N N . SER A 1 69 ? -12.428 -1.685 18.066 1.00 72.06 69 SER A N 1
ATOM 546 C CA . SER A 1 69 ? -13.893 -1.814 18.145 1.00 72.06 69 SER A CA 1
ATOM 547 C C . SER A 1 69 ? -14.330 -3.151 18.748 1.00 72.06 69 SER A C 1
ATOM 549 O O . SER A 1 69 ? -15.187 -3.177 19.624 1.00 72.06 69 SER A O 1
ATOM 551 N N . ARG A 1 70 ? -13.675 -4.259 18.378 1.00 72.06 70 ARG A N 1
ATOM 552 C CA . ARG A 1 70 ? -13.936 -5.588 18.964 1.00 72.06 70 ARG A CA 1
ATOM 553 C C . ARG A 1 70 ? -13.641 -5.665 20.461 1.00 72.06 70 ARG A C 1
ATOM 555 O O . ARG A 1 70 ? -14.257 -6.461 21.163 1.00 72.06 70 ARG A O 1
ATOM 562 N N . ARG A 1 71 ? -12.659 -4.903 20.949 1.00 70.25 71 ARG A N 1
ATOM 563 C CA . ARG A 1 71 ? -12.325 -4.865 22.377 1.00 70.25 71 ARG A CA 1
ATOM 564 C C . ARG A 1 71 ? -13.365 -4.063 23.164 1.00 70.25 71 ARG A C 1
ATOM 566 O O . ARG A 1 71 ? -13.781 -4.511 24.223 1.00 70.25 71 ARG A O 1
ATOM 573 N N . GLU A 1 72 ? -13.829 -2.951 22.601 1.00 65.12 72 GLU A N 1
ATOM 574 C CA . GLU A 1 72 ? -14.899 -2.127 23.179 1.00 65.12 72 GLU A CA 1
ATOM 575 C C . GLU A 1 72 ? -16.264 -2.846 23.171 1.00 65.12 72 GLU A C 1
ATOM 577 O O . GLU A 1 72 ? -17.045 -2.678 24.103 1.00 65.12 72 GLU A O 1
ATOM 582 N N . GLU A 1 73 ? -16.553 -3.682 22.166 1.00 61.84 73 GLU A N 1
ATOM 583 C CA . GLU A 1 73 ? -17.745 -4.552 22.151 1.00 61.84 73 GLU A CA 1
ATOM 584 C C . GLU A 1 73 ? -17.688 -5.609 23.267 1.00 61.84 73 GLU A C 1
ATOM 586 O O . GLU A 1 73 ? -18.648 -5.764 24.014 1.00 61.84 73 GLU A O 1
ATOM 591 N N . LYS A 1 74 ? -16.535 -6.266 23.461 1.00 61.44 74 LYS A N 1
ATOM 592 C CA . LYS A 1 74 ? -16.361 -7.273 24.523 1.00 61.44 74 LYS A CA 1
ATOM 593 C C . LYS A 1 74 ? -16.482 -6.704 25.938 1.00 61.44 74 LYS A C 1
ATOM 595 O O . LYS A 1 74 ? -16.991 -7.390 26.815 1.00 61.44 74 LYS A O 1
ATOM 600 N N . GLU A 1 75 ? -16.010 -5.480 26.172 1.00 59.91 75 GLU A N 1
ATOM 601 C CA . GLU A 1 75 ? -16.155 -4.809 27.474 1.00 59.91 75 GLU A CA 1
ATOM 602 C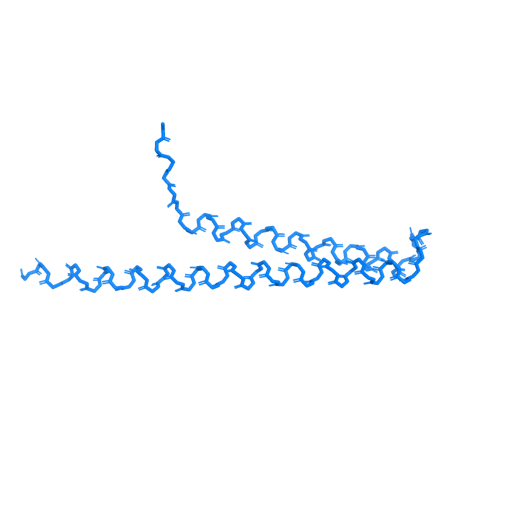 C . GLU A 1 75 ? -17.619 -4.402 27.742 1.00 59.91 75 GLU A C 1
ATOM 604 O O . GLU A 1 75 ? -18.075 -4.481 28.881 1.00 59.91 75 GLU A O 1
ATOM 609 N N . LYS A 1 76 ? -18.389 -4.050 26.701 1.00 59.00 76 LYS A N 1
ATOM 610 C CA . LYS A 1 76 ? -19.831 -3.769 26.823 1.00 59.00 76 LYS A CA 1
ATOM 611 C C . LYS A 1 76 ? -20.666 -5.025 27.070 1.00 59.00 76 LYS A C 1
ATOM 613 O O . LYS A 1 76 ? -21.570 -4.981 27.898 1.00 59.00 76 LYS A O 1
ATOM 618 N N . ASP A 1 77 ? -20.353 -6.131 26.400 1.00 58.84 77 ASP A N 1
ATOM 619 C CA . ASP A 1 77 ? -21.041 -7.412 26.620 1.00 58.84 77 ASP A CA 1
ATOM 620 C C . ASP A 1 77 ? -20.724 -8.013 28.001 1.00 58.84 77 ASP A C 1
ATOM 622 O O . ASP A 1 77 ? -21.563 -8.694 28.586 1.00 58.84 77 ASP A O 1
ATOM 626 N N . ALA A 1 78 ? -19.533 -7.749 28.551 1.00 58.06 78 ALA A N 1
ATOM 627 C CA . ALA A 1 78 ? -19.180 -8.168 29.905 1.00 58.06 78 ALA A CA 1
ATOM 628 C C . ALA A 1 78 ? -19.958 -7.381 30.975 1.00 58.06 78 ALA A C 1
ATOM 630 O O . ALA A 1 78 ? -20.509 -7.994 31.879 1.00 58.06 78 ALA A O 1
ATOM 631 N N . GLY A 1 79 ? -20.078 -6.054 30.839 1.00 54.25 79 GLY A N 1
ATOM 632 C CA . GLY A 1 79 ? -20.804 -5.228 31.813 1.00 54.25 79 GLY A CA 1
ATOM 633 C C . GLY A 1 79 ? -22.325 -5.436 31.826 1.00 54.25 79 GLY A C 1
ATOM 634 O O . GLY A 1 79 ? -22.951 -5.280 32.866 1.00 54.25 79 GLY A O 1
ATOM 635 N N . ASN A 1 80 ? -22.927 -5.834 30.700 1.00 54.88 80 ASN A N 1
ATOM 636 C CA . ASN A 1 80 ? -24.377 -6.063 30.614 1.00 54.88 80 ASN A CA 1
ATOM 637 C C . ASN A 1 80 ? -24.834 -7.393 31.247 1.00 54.88 80 ASN A C 1
ATOM 639 O O . ASN A 1 80 ? -26.016 -7.555 31.539 1.00 54.88 80 ASN A O 1
ATOM 643 N N . ASN A 1 81 ? -23.921 -8.350 31.448 1.00 54.03 81 ASN A N 1
ATOM 644 C CA . ASN A 1 81 ? -24.232 -9.626 32.105 1.00 54.03 81 ASN A CA 1
ATOM 645 C C . ASN A 1 81 ? -24.183 -9.539 33.639 1.00 54.03 81 ASN A C 1
ATOM 647 O O . ASN A 1 81 ? -24.682 -10.442 34.302 1.00 54.03 81 ASN A O 1
ATOM 651 N N . ASP A 1 82 ? -23.636 -8.455 34.195 1.00 53.78 82 ASP A N 1
ATOM 652 C CA . ASP A 1 82 ? -23.595 -8.217 35.642 1.00 53.78 82 ASP A CA 1
ATOM 653 C C . ASP A 1 82 ? -24.837 -7.448 36.153 1.00 53.78 82 ASP A C 1
ATOM 655 O O . ASP A 1 82 ? -25.088 -7.408 37.357 1.00 53.78 82 ASP A O 1
ATOM 659 N N . GLU A 1 83 ? -25.646 -6.863 35.257 1.00 53.41 83 GLU A N 1
ATOM 660 C CA . GLU A 1 83 ? -26.870 -6.110 35.597 1.00 53.41 83 GLU A CA 1
ATOM 661 C C . GLU A 1 83 ? -28.174 -6.924 35.481 1.00 53.41 83 GLU A C 1
ATOM 663 O O . GLU A 1 83 ? -29.247 -6.397 35.775 1.00 53.41 83 GLU A O 1
ATOM 668 N N . ASN A 1 84 ? -28.113 -8.207 35.104 1.00 49.06 84 ASN A N 1
ATOM 669 C CA . ASN A 1 84 ? -29.293 -9.079 35.058 1.00 49.06 84 ASN A CA 1
ATOM 670 C C . ASN A 1 84 ? -29.081 -10.359 35.901 1.00 49.06 84 ASN A C 1
ATOM 672 O O . ASN A 1 84 ? -28.715 -11.393 35.336 1.00 49.06 84 ASN A O 1
ATOM 676 N N . PRO A 1 85 ? -29.246 -10.278 37.240 1.00 52.22 85 PRO A N 1
ATOM 677 C CA . PRO A 1 85 ? -29.245 -11.437 38.137 1.00 52.22 85 PRO A CA 1
ATOM 678 C C . PRO A 1 85 ? -30.472 -12.347 37.970 1.00 52.22 85 PRO A C 1
ATOM 680 O O . PRO A 1 85 ? -31.560 -11.843 37.607 1.00 52.22 85 PRO A O 1
#

pLDDT: mean 76.76, std 13.09, range [43.91, 91.69]

Sequence (85 aa):
MKGNYNPNIHATLLAAVGAYLLYLAWTLLDKYRSGANEMDPFWNIAAVIVFALGGLGTIWYAWTVYRKSRREEKEKDAGNNDENP

Solv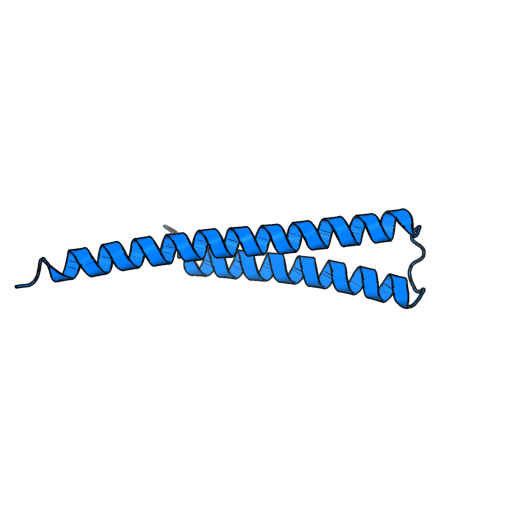ent-accessible surface area (backbone atoms only — not comparable to full-atom values): 4613 Å² total; per-residue (Å²): 134,86,75,82,82,50,67,65,59,54,28,53,50,36,35,52,52,11,52,49,32,36,48,49,20,50,51,53,50,49,35,53,72,70,65,74,50,94,63,59,67,68,61,50,53,51,49,29,51,52,28,37,51,51,10,52,50,35,34,53,49,22,50,52,53,47,54,51,52,56,50,57,50,51,56,51,59,55,59,60,61,74,75,62,130